Protein AF-A0A9D2WPN8-F1 (afdb_monomer_lite)

pLDDT: mean 91.54, std 16.03, range [35.19, 98.81]

Organism: NCBI:txid182264

InterPro domains:
  IPR024307 Spore germination protein GerY [PF12788] (12-103)

Foldseek 3Di:
DDDDDPCDPPQQWDKFKDKDWWDDDPHDIWIDIDIWATWDDDPPFTKTKDWDWTDQDPNGIFTDIWIWDGWDDDDVQKTKTKDKDKTAWDDPPTDITIDIDITDIDGDRD

Sequence (110 aa):
MGYGMFNYPKRRTHVHNYRNKTSFAVGHLHGMEGTTSPTIRSGRSHVHCLSGTTTFN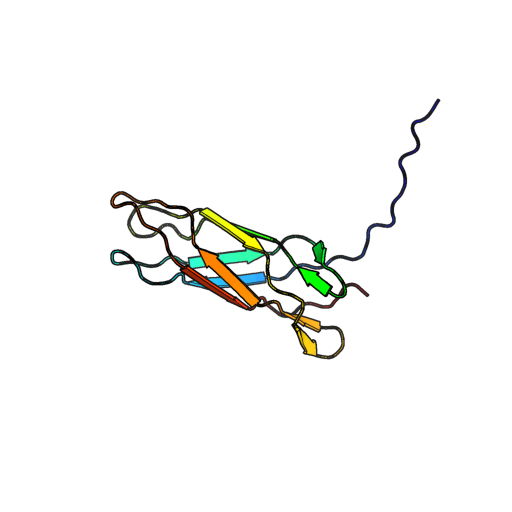DGHSHKYNSLTGPAIPVSPGTHVHRYNGVTASSGRVPHTHRYSGVTTPAQDDE

Structure (mmCIF, N/CA/C/O backbone):
data_AF-A0A9D2WPN8-F1
#
_entry.id   AF-A0A9D2WPN8-F1
#
loop_
_atom_site.group_PDB
_atom_site.id
_atom_site.type_symbol
_atom_site.label_atom_id
_atom_site.label_alt_id
_atom_site.label_comp_id
_atom_site.label_asym_id
_atom_site.label_entity_id
_atom_site.label_seq_id
_atom_site.pdbx_PDB_ins_code
_atom_site.Cartn_x
_atom_site.Cartn_y
_atom_site.Cartn_z
_atom_site.occupancy
_atom_site.B_iso_or_equiv
_atom_site.auth_seq_id
_atom_site.auth_comp_id
_atom_site.auth_asym_id
_atom_site.auth_atom_id
_atom_site.pdbx_PDB_model_num
ATOM 1 N N . MET A 1 1 ? 43.473 1.257 15.735 1.00 37.66 1 MET A N 1
ATOM 2 C CA . MET A 1 1 ? 42.888 0.134 14.971 1.00 37.66 1 MET A CA 1
ATOM 3 C C . MET A 1 1 ? 41.481 0.546 14.562 1.00 37.66 1 MET A C 1
ATOM 5 O O . MET A 1 1 ? 40.606 0.600 15.413 1.00 37.66 1 MET A O 1
ATOM 9 N N . GLY A 1 2 ? 41.313 1.007 13.319 1.00 35.19 2 GLY A N 1
ATOM 10 C CA . GLY A 1 2 ? 40.051 1.559 12.822 1.00 35.19 2 GLY A CA 1
ATOM 11 C C . GLY A 1 2 ? 39.092 0.454 12.392 1.00 35.19 2 GLY A C 1
ATOM 12 O O . GLY A 1 2 ? 39.482 -0.438 11.643 1.00 35.19 2 GLY A O 1
ATOM 13 N N . TYR A 1 3 ? 37.849 0.514 12.863 1.00 45.69 3 TYR A N 1
ATOM 14 C CA . TYR A 1 3 ? 36.778 -0.332 12.352 1.00 45.69 3 TYR A CA 1
ATOM 15 C C . TYR A 1 3 ? 36.395 0.175 10.960 1.00 45.69 3 TYR A C 1
ATOM 17 O O . TYR A 1 3 ? 35.890 1.287 10.808 1.00 45.69 3 TYR A O 1
ATOM 25 N N . GLY A 1 4 ? 36.708 -0.625 9.941 1.00 36.28 4 GLY A N 1
ATOM 26 C CA . GLY A 1 4 ? 36.373 -0.344 8.553 1.00 36.28 4 GLY A CA 1
ATOM 27 C C . GLY A 1 4 ? 34.862 -0.253 8.376 1.00 36.28 4 GLY A C 1
ATOM 28 O O . GLY A 1 4 ? 34.149 -1.249 8.480 1.00 36.28 4 GLY A O 1
ATOM 29 N N . MET A 1 5 ? 34.377 0.952 8.094 1.00 48.72 5 MET A N 1
ATOM 30 C CA . MET A 1 5 ? 33.050 1.153 7.532 1.00 48.72 5 MET A CA 1
ATOM 31 C C . MET A 1 5 ? 33.056 0.537 6.133 1.00 48.72 5 MET A C 1
ATOM 33 O O . MET A 1 5 ? 33.632 1.102 5.204 1.00 48.72 5 MET A O 1
ATOM 37 N N . PHE A 1 6 ? 32.448 -0.638 5.982 1.00 45.69 6 PHE A N 1
ATOM 38 C CA . PHE A 1 6 ? 32.155 -1.191 4.667 1.00 45.69 6 PHE A CA 1
ATOM 39 C C . PHE A 1 6 ? 31.280 -0.186 3.914 1.00 45.69 6 PHE A C 1
ATOM 41 O O . PHE A 1 6 ? 30.112 0.022 4.243 1.00 45.69 6 PHE A O 1
ATOM 48 N N . ASN A 1 7 ? 31.878 0.472 2.924 1.00 45.19 7 ASN A N 1
ATOM 49 C CA . ASN A 1 7 ? 31.208 1.390 2.021 1.00 45.19 7 ASN A CA 1
ATOM 50 C C . ASN A 1 7 ? 30.423 0.539 1.013 1.00 45.19 7 ASN A C 1
ATOM 52 O O . ASN A 1 7 ? 30.873 0.289 -0.103 1.00 45.19 7 ASN A O 1
ATOM 56 N N . TYR A 1 8 ? 29.286 -0.011 1.448 1.00 46.12 8 TYR A N 1
ATOM 57 C CA . TYR A 1 8 ? 28.340 -0.622 0.523 1.00 46.12 8 TYR A CA 1
ATOM 58 C C . TYR A 1 8 ? 27.896 0.475 -0.450 1.00 46.12 8 TYR A C 1
ATOM 60 O O . TYR A 1 8 ? 27.459 1.532 0.020 1.00 46.12 8 TYR A O 1
ATOM 68 N N . PRO A 1 9 ? 27.993 0.276 -1.778 1.00 50.41 9 PRO A N 1
ATOM 69 C CA . PRO A 1 9 ? 27.460 1.253 -2.712 1.00 50.41 9 PRO A CA 1
ATOM 70 C C . PRO A 1 9 ? 25.990 1.469 -2.353 1.00 50.41 9 PRO A C 1
ATOM 72 O O . PRO A 1 9 ? 25.229 0.500 -2.267 1.00 50.41 9 PRO A O 1
ATOM 75 N N . LYS A 1 10 ? 25.602 2.725 -2.086 1.00 55.12 10 LYS A N 1
ATOM 76 C CA . LYS A 1 10 ? 24.192 3.096 -1.935 1.00 55.12 10 LYS A CA 1
ATOM 77 C C . LYS A 1 10 ? 23.490 2.637 -3.207 1.00 55.12 10 LYS A C 1
ATOM 79 O O . LYS A 1 10 ? 23.641 3.258 -4.256 1.00 55.12 10 LYS A O 1
ATOM 84 N N . ARG A 1 11 ? 22.785 1.510 -3.124 1.00 62.69 11 ARG A N 1
ATOM 85 C CA . ARG A 1 11 ? 21.967 1.008 -4.224 1.00 62.69 11 ARG A CA 1
ATOM 86 C C . ARG A 1 11 ? 20.970 2.100 -4.586 1.00 62.69 11 ARG A C 1
ATOM 88 O O . ARG A 1 11 ? 20.365 2.681 -3.681 1.00 62.69 11 ARG A O 1
ATOM 95 N N . ARG A 1 12 ? 20.827 2.383 -5.884 1.00 78.62 12 ARG A N 1
ATOM 96 C CA . ARG A 1 12 ? 19.738 3.238 -6.360 1.00 78.62 12 ARG A CA 1
ATOM 97 C C . ARG A 1 12 ? 18.433 2.615 -5.865 1.00 78.62 12 ARG A C 1
ATOM 99 O O . ARG A 1 12 ? 18.297 1.393 -5.835 1.00 78.62 12 ARG A O 1
ATOM 106 N N . THR A 1 13 ? 17.591 3.475 -5.318 1.00 91.38 13 THR A N 1
ATOM 107 C CA . THR A 1 13 ? 16.283 3.151 -4.767 1.00 91.38 13 THR A CA 1
ATOM 108 C C . THR A 1 13 ? 15.334 4.250 -5.204 1.00 91.38 13 THR A C 1
ATOM 110 O O . THR A 1 13 ? 15.726 5.418 -5.270 1.00 91.38 13 THR A O 1
ATOM 113 N N . HIS A 1 14 ? 14.077 3.893 -5.410 1.00 95.31 14 HIS A N 1
ATOM 114 C CA . HIS A 1 14 ? 12.998 4.840 -5.626 1.00 95.31 14 HIS A CA 1
ATOM 115 C C . HIS A 1 14 ? 11.862 4.591 -4.636 1.00 95.31 14 HIS A C 1
ATOM 117 O O . HIS A 1 14 ? 11.900 3.695 -3.786 1.00 95.31 14 HIS A O 1
ATOM 123 N N . VAL A 1 15 ? 10.865 5.458 -4.730 1.00 97.44 15 VAL A N 1
ATOM 124 C CA . VAL A 1 15 ? 9.647 5.441 -3.931 1.00 97.44 15 VAL A CA 1
ATOM 125 C C . VAL A 1 15 ? 8.472 5.765 -4.839 1.00 97.44 15 VAL A C 1
ATOM 127 O O . VAL A 1 15 ? 8.644 6.370 -5.899 1.00 97.44 15 VAL A O 1
ATOM 130 N N . HIS A 1 16 ? 7.269 5.428 -4.395 1.00 98.19 16 HIS A N 1
ATOM 131 C CA . HIS A 1 16 ? 6.045 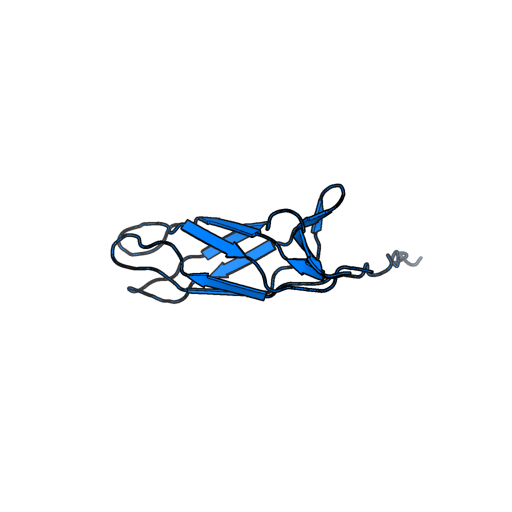5.844 -5.058 1.00 98.19 16 HIS A CA 1
ATOM 132 C C . HIS A 1 16 ? 5.144 6.616 -4.108 1.00 98.19 16 HIS A C 1
ATOM 134 O O . HIS A 1 16 ? 5.119 6.354 -2.906 1.00 98.19 16 HIS A O 1
ATOM 140 N N . ASN A 1 17 ? 4.329 7.508 -4.657 1.00 98.50 17 ASN A N 1
ATOM 141 C CA . ASN A 1 17 ? 3.220 8.081 -3.912 1.00 98.50 17 ASN A CA 1
ATOM 142 C C . ASN A 1 17 ? 1.994 7.174 -4.026 1.00 98.50 17 ASN A C 1
ATOM 144 O O . ASN A 1 17 ? 1.829 6.425 -4.994 1.00 98.50 17 ASN A O 1
ATOM 148 N N . TYR A 1 18 ? 1.118 7.250 -3.036 1.00 98.56 18 TYR A N 1
ATOM 149 C CA . TYR A 1 18 ? -0.155 6.550 -3.040 1.00 98.56 18 TYR A CA 1
ATOM 150 C C . TYR A 1 18 ? -1.232 7.392 -2.366 1.00 98.56 18 TYR A C 1
ATOM 152 O O . TYR A 1 18 ? -0.959 8.183 -1.462 1.00 98.56 18 TYR A O 1
ATOM 160 N N . ARG A 1 19 ? -2.474 7.218 -2.824 1.00 98.56 19 ARG A N 1
ATOM 161 C CA . ARG A 1 19 ? -3.653 7.864 -2.252 1.00 98.56 19 ARG A CA 1
ATOM 162 C C . ARG A 1 19 ? -4.898 7.046 -2.560 1.00 98.56 19 ARG A C 1
ATOM 164 O O . ARG A 1 19 ? -5.150 6.718 -3.716 1.00 98.56 19 ARG A O 1
ATOM 171 N N . ASN A 1 20 ? -5.697 6.740 -1.546 1.00 98.12 20 ASN A N 1
ATOM 172 C CA . ASN A 1 20 ? -6.966 6.033 -1.713 1.00 98.12 20 ASN A CA 1
ATOM 173 C C . ASN A 1 20 ? -7.923 6.315 -0.547 1.00 98.12 20 ASN A C 1
ATOM 175 O O . ASN A 1 20 ? -7.556 6.921 0.457 1.00 98.12 20 ASN A O 1
ATOM 179 N N . LYS A 1 21 ? -9.168 5.854 -0.681 1.00 98.56 21 LYS A N 1
ATOM 180 C CA . LYS A 1 21 ? -10.117 5.746 0.434 1.00 98.56 21 LYS A CA 1
ATOM 181 C C . LYS A 1 21 ? -10.171 4.301 0.922 1.00 98.56 21 LYS A C 1
ATOM 183 O O . LYS A 1 21 ? -9.887 3.378 0.154 1.00 98.56 21 LYS A O 1
ATOM 188 N N . THR A 1 22 ? -10.500 4.106 2.190 1.00 98.75 22 THR A N 1
ATOM 189 C CA . THR A 1 22 ? -10.799 2.782 2.739 1.00 98.75 22 THR A CA 1
ATOM 190 C C . THR A 1 22 ? -12.216 2.338 2.354 1.00 98.75 22 THR A C 1
ATOM 192 O O . THR A 1 22 ? -13.018 3.126 1.847 1.00 98.75 22 THR A O 1
ATOM 195 N N . SER A 1 23 ? -12.538 1.062 2.575 1.00 98.75 23 SER A N 1
ATOM 196 C CA . SER A 1 23 ? -13.904 0.544 2.457 1.00 98.75 23 SER A CA 1
ATOM 197 C C . SER A 1 23 ? -14.839 1.220 3.459 1.00 98.75 23 SER A C 1
ATOM 199 O O . SER A 1 23 ? -14.401 1.608 4.537 1.00 98.75 23 SER A O 1
ATOM 201 N N . PHE A 1 24 ? -16.135 1.276 3.165 1.00 98.44 24 PHE A N 1
ATOM 202 C CA . PHE A 1 24 ? -17.130 1.739 4.132 1.00 98.44 24 PHE A CA 1
ATOM 203 C C . PHE A 1 24 ? -17.389 0.667 5.203 1.00 98.44 24 PHE A C 1
ATOM 205 O O . PHE A 1 24 ? -17.646 -0.489 4.863 1.00 98.44 24 PHE A O 1
ATOM 212 N N . ALA A 1 25 ? -17.306 1.028 6.480 1.00 97.19 25 ALA A N 1
ATOM 213 C CA . ALA A 1 25 ? -17.626 0.163 7.613 1.00 97.19 25 ALA A CA 1
ATOM 214 C C . ALA A 1 25 ? -18.163 1.019 8.764 1.00 97.19 25 ALA A C 1
ATOM 216 O O . ALA A 1 25 ? -17.723 2.149 8.940 1.00 97.19 25 ALA A O 1
ATOM 217 N N . VAL A 1 26 ? -19.144 0.497 9.509 1.00 97.19 26 VAL A N 1
ATOM 218 C CA . VAL A 1 26 ? -19.742 1.174 10.681 1.00 97.19 26 VAL A CA 1
ATOM 219 C C . VAL A 1 26 ? -20.079 2.652 10.398 1.00 97.19 26 VAL A C 1
ATOM 221 O O . VAL A 1 26 ? -19.771 3.558 11.163 1.00 97.19 26 VAL A O 1
ATOM 224 N N . GLY A 1 27 ? -20.701 2.911 9.246 1.00 97.69 27 GLY A N 1
ATOM 225 C CA . GLY A 1 27 ? -21.216 4.240 8.913 1.00 97.69 27 GLY A CA 1
ATOM 226 C C . GLY A 1 27 ? -20.211 5.234 8.318 1.00 97.69 27 GLY A C 1
ATOM 227 O O . GLY A 1 27 ? -20.631 6.332 7.960 1.00 97.69 27 GLY A O 1
ATOM 228 N N . HIS A 1 28 ? -18.929 4.891 8.151 1.00 98.56 28 HIS A N 1
ATOM 229 C CA . HIS A 1 28 ? -17.950 5.814 7.563 1.00 98.56 28 HIS A CA 1
ATOM 230 C C . HIS A 1 28 ? -16.809 5.113 6.803 1.00 98.56 28 HIS A C 1
ATOM 232 O O . HIS A 1 28 ? -16.757 3.892 6.651 1.00 98.56 28 HIS A O 1
ATOM 238 N N . LEU A 1 29 ? -15.917 5.929 6.241 1.00 98.69 29 LEU A N 1
ATOM 239 C CA . LEU A 1 29 ? -14.668 5.551 5.581 1.00 98.69 29 LEU A CA 1
ATOM 240 C C . LEU A 1 29 ? -13.594 6.576 5.945 1.00 98.69 29 LEU A C 1
ATOM 242 O O . LEU A 1 29 ? -13.927 7.673 6.399 1.00 98.69 29 LEU A O 1
ATOM 246 N N . HIS A 1 30 ? -12.330 6.274 5.657 1.00 98.75 30 HIS A N 1
ATOM 247 C CA . HIS A 1 30 ? -11.222 7.211 5.829 1.00 98.75 30 HIS A CA 1
ATOM 248 C C . HIS A 1 30 ? -10.411 7.396 4.543 1.00 98.75 30 HIS A C 1
ATOM 250 O O . HIS A 1 30 ? -10.449 6.567 3.632 1.00 98.75 30 HIS A O 1
ATOM 256 N N . GLY A 1 31 ? -9.659 8.494 4.473 1.00 98.69 31 GLY A N 1
ATOM 257 C CA . GLY A 1 31 ? -8.622 8.710 3.470 1.00 98.69 31 GLY A CA 1
ATOM 258 C C . GLY A 1 31 ? -7.275 8.132 3.905 1.00 98.69 31 GLY A C 1
ATOM 259 O O . GLY A 1 31 ? -6.956 8.085 5.094 1.00 98.69 31 GLY A O 1
ATOM 260 N N . MET A 1 32 ? -6.485 7.713 2.924 1.00 98.56 32 MET A N 1
ATOM 261 C CA . MET A 1 32 ? -5.091 7.298 3.052 1.00 98.56 32 MET A CA 1
ATOM 262 C C . MET A 1 32 ? -4.270 8.039 2.005 1.00 98.56 32 MET A C 1
ATOM 264 O O . MET A 1 32 ? -4.679 8.115 0.844 1.00 98.56 32 MET A O 1
ATOM 268 N N . GLU A 1 33 ? -3.105 8.538 2.397 1.00 98.50 33 GLU A N 1
ATOM 269 C CA . GLU A 1 33 ? -2.109 9.099 1.492 1.00 98.50 33 GLU A CA 1
ATOM 270 C C . GLU A 1 33 ? -0.709 8.963 2.085 1.00 98.50 33 GLU A C 1
ATOM 272 O O . GLU A 1 33 ? -0.550 8.934 3.308 1.00 98.50 33 GLU A O 1
ATOM 277 N N . GLY A 1 34 ? 0.296 8.871 1.220 1.00 98.19 34 GLY A N 1
ATOM 278 C CA . GLY A 1 34 ? 1.688 8.834 1.641 1.00 98.19 34 GLY A CA 1
ATOM 279 C C . GLY A 1 34 ? 2.654 8.495 0.514 1.00 98.19 34 GLY A C 1
ATOM 280 O O . GLY A 1 34 ? 2.285 8.415 -0.661 1.00 98.19 34 GLY A O 1
ATOM 281 N N . THR A 1 35 ? 3.900 8.264 0.913 1.00 98.44 35 THR A N 1
ATOM 282 C CA . THR A 1 35 ? 4.996 7.813 0.054 1.00 98.44 35 THR A CA 1
ATOM 283 C C . THR A 1 35 ? 5.501 6.478 0.585 1.00 98.44 35 THR A C 1
ATOM 285 O O . THR A 1 35 ? 5.543 6.259 1.798 1.00 98.44 35 THR A O 1
ATOM 288 N N . THR A 1 36 ? 5.825 5.548 -0.305 1.00 98.56 36 THR A N 1
ATOM 289 C CA . THR A 1 36 ? 6.331 4.232 0.082 1.00 98.56 36 THR A CA 1
ATOM 290 C C . THR A 1 36 ? 7.747 4.311 0.658 1.00 98.56 36 THR A C 1
ATOM 292 O O . THR A 1 36 ? 8.464 5.295 0.470 1.00 98.56 36 THR A O 1
ATOM 295 N N . SER A 1 37 ? 8.192 3.247 1.327 1.00 97.69 37 SER A N 1
ATOM 296 C CA . SER A 1 37 ? 9.605 3.093 1.689 1.00 97.69 37 SER A CA 1
ATOM 297 C C . SER A 1 37 ? 10.507 2.989 0.450 1.00 97.69 37 SER A C 1
ATOM 299 O O . SER A 1 37 ? 10.010 2.703 -0.645 1.00 97.69 37 SER A O 1
ATOM 301 N N . PRO A 1 38 ? 11.836 3.098 0.631 1.00 96.44 38 PRO A N 1
ATOM 302 C CA . PRO A 1 38 ? 12.814 2.602 -0.332 1.00 96.44 38 PRO A CA 1
ATOM 303 C C . PRO A 1 38 ? 12.558 1.148 -0.763 1.00 96.44 38 PRO A C 1
ATOM 305 O O . PRO A 1 38 ? 11.869 0.390 -0.070 1.00 96.44 38 PRO A O 1
ATOM 308 N N . THR A 1 39 ? 13.153 0.780 -1.892 1.00 95.62 39 THR A N 1
ATOM 309 C CA . THR A 1 39 ? 13.111 -0.527 -2.549 1.00 95.62 39 THR A CA 1
ATOM 310 C C . THR A 1 39 ? 13.523 -1.651 -1.596 1.00 95.62 39 THR A C 1
ATOM 312 O O . THR A 1 39 ? 14.635 -1.659 -1.062 1.00 95.62 39 THR A O 1
ATOM 315 N N . ILE A 1 40 ? 12.668 -2.667 -1.454 1.00 95.00 40 ILE A N 1
ATOM 316 C CA . ILE A 1 40 ? 12.973 -3.924 -0.761 1.00 95.00 4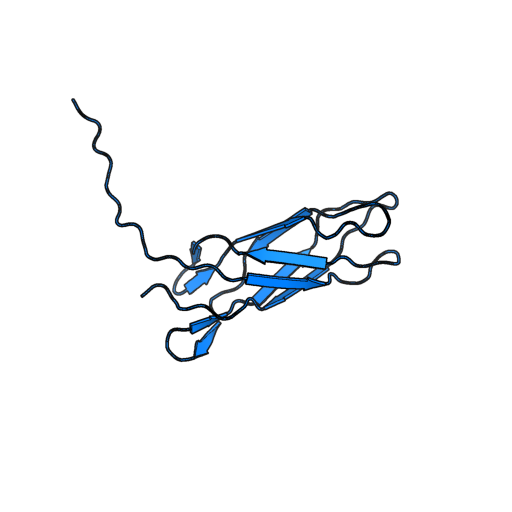0 ILE A CA 1
ATOM 317 C C . ILE A 1 40 ? 13.000 -5.040 -1.803 1.00 95.00 40 ILE A C 1
ATOM 319 O O . ILE A 1 40 ? 11.977 -5.386 -2.394 1.00 95.00 40 ILE A O 1
ATOM 323 N N . ARG A 1 41 ? 14.181 -5.613 -2.053 1.00 93.50 41 ARG A N 1
ATOM 324 C CA . ARG A 1 41 ? 14.343 -6.673 -3.059 1.00 93.50 41 ARG A CA 1
ATOM 325 C C . ARG A 1 41 ? 13.516 -7.907 -2.696 1.00 93.50 41 ARG A C 1
ATOM 327 O O . ARG A 1 41 ? 13.565 -8.380 -1.564 1.00 93.50 41 ARG A O 1
ATOM 334 N N . SER A 1 42 ? 12.806 -8.445 -3.685 1.00 92.06 42 SER A N 1
ATOM 335 C CA . SER A 1 42 ? 11.970 -9.637 -3.555 1.00 92.06 42 SER A CA 1
ATOM 336 C C . SER A 1 42 ? 12.104 -10.488 -4.821 1.00 92.06 42 SER A C 1
ATOM 338 O O . SER A 1 42 ? 11.469 -10.238 -5.847 1.00 92.06 42 SER A O 1
ATOM 340 N N . GLY A 1 43 ? 13.009 -11.470 -4.780 1.00 90.81 43 GLY A N 1
ATOM 341 C CA . GLY A 1 43 ? 13.330 -12.315 -5.932 1.00 90.81 43 GLY A CA 1
ATOM 342 C C . GLY A 1 43 ? 13.848 -11.511 -7.131 1.00 90.81 43 GLY A C 1
ATOM 343 O O . GLY A 1 43 ? 14.830 -10.779 -7.021 1.00 90.81 43 GLY A O 1
ATOM 344 N N . ARG A 1 44 ? 13.182 -11.660 -8.284 1.00 90.50 44 ARG A N 1
ATOM 345 C CA . ARG A 1 44 ? 13.491 -10.941 -9.538 1.00 90.50 44 ARG A CA 1
ATOM 346 C C . ARG A 1 44 ? 12.808 -9.568 -9.648 1.00 90.50 44 ARG A C 1
ATOM 348 O O . ARG A 1 44 ? 12.853 -8.959 -10.708 1.00 90.50 44 ARG A O 1
ATOM 355 N N . SER A 1 45 ? 12.156 -9.107 -8.584 1.00 94.00 45 SER A N 1
ATOM 356 C CA . SER A 1 45 ? 11.452 -7.825 -8.505 1.00 94.00 45 SER A CA 1
ATOM 357 C C . SER A 1 45 ? 11.770 -7.148 -7.162 1.00 94.00 45 SER A C 1
ATOM 359 O O . SER A 1 45 ? 12.748 -7.486 -6.479 1.00 94.00 45 SER A O 1
ATOM 361 N N . HIS A 1 46 ? 10.939 -6.197 -6.759 1.00 95.50 46 HIS A N 1
ATOM 362 C CA . HIS A 1 46 ? 10.965 -5.552 -5.457 1.00 95.50 46 HIS A CA 1
ATOM 363 C C . HIS A 1 46 ? 9.559 -5.174 -5.006 1.00 95.50 46 HIS A C 1
ATOM 365 O O . HIS A 1 46 ? 8.588 -5.229 -5.761 1.00 95.50 46 HIS A O 1
ATOM 371 N N . VAL A 1 47 ? 9.476 -4.827 -3.731 1.00 97.69 47 VAL A N 1
ATOM 372 C CA . VAL A 1 47 ? 8.284 -4.320 -3.062 1.00 97.69 47 VAL A CA 1
ATOM 373 C C . VAL A 1 47 ? 8.665 -3.092 -2.243 1.00 97.69 47 VAL A C 1
ATOM 375 O O . VAL A 1 47 ? 9.846 -2.832 -2.001 1.00 97.69 47 VAL A O 1
ATOM 378 N N . HIS A 1 48 ? 7.661 -2.367 -1.766 1.00 97.94 48 HIS A N 1
ATOM 379 C CA . HIS A 1 48 ? 7.836 -1.271 -0.825 1.00 97.94 48 HIS A CA 1
ATOM 380 C C . HIS A 1 48 ? 6.881 -1.422 0.357 1.00 97.94 48 HIS A C 1
ATOM 382 O O . HIS A 1 48 ? 5.794 -1.984 0.223 1.00 97.94 48 HIS A O 1
ATOM 388 N N . CYS A 1 49 ? 7.255 -0.872 1.508 1.00 98.06 49 CYS A N 1
ATOM 389 C CA . CYS A 1 49 ? 6.346 -0.711 2.635 1.00 98.06 49 CYS A CA 1
ATOM 390 C C . CYS A 1 49 ? 5.461 0.526 2.441 1.00 98.06 49 CYS A C 1
ATOM 392 O O . CYS A 1 49 ? 5.935 1.588 2.034 1.00 98.06 49 CYS A O 1
ATOM 394 N N . LEU A 1 50 ? 4.192 0.400 2.816 1.00 97.88 50 LEU A N 1
ATOM 395 C CA . LEU A 1 50 ? 3.262 1.494 3.057 1.00 97.88 50 LEU A CA 1
ATOM 396 C C . LEU A 1 50 ? 2.919 1.482 4.540 1.00 97.88 50 LEU A C 1
ATOM 398 O O . LEU A 1 50 ? 2.484 0.454 5.057 1.00 97.88 50 LEU A O 1
ATOM 402 N N . SER A 1 51 ? 3.060 2.610 5.219 1.00 98.19 51 SER A N 1
ATOM 403 C CA . SER A 1 51 ? 2.638 2.747 6.608 1.00 98.19 51 SER A CA 1
ATOM 404 C C . SER A 1 51 ? 2.130 4.153 6.876 1.00 98.19 51 SER A C 1
ATOM 406 O O . SER A 1 51 ? 2.544 5.116 6.230 1.00 98.19 51 SER A O 1
ATOM 408 N N . GLY A 1 52 ? 1.208 4.266 7.826 1.00 98.38 52 GLY A N 1
ATOM 409 C CA . GLY A 1 52 ? 0.651 5.554 8.199 1.00 98.38 52 GLY A CA 1
ATOM 410 C C . GLY A 1 52 ? -0.586 5.444 9.072 1.00 98.38 52 GLY A C 1
ATOM 411 O O . GLY A 1 52 ? -0.898 4.394 9.642 1.00 98.38 52 GLY A O 1
ATOM 412 N N . THR A 1 53 ? -1.290 6.567 9.151 1.00 98.69 53 THR A N 1
ATOM 413 C CA . THR A 1 53 ? -2.560 6.717 9.858 1.00 98.69 53 THR A CA 1
ATOM 414 C C . THR A 1 53 ? -3.571 7.318 8.891 1.00 98.69 53 THR A C 1
ATOM 416 O O . THR A 1 53 ? -3.227 8.186 8.091 1.00 98.69 53 THR A O 1
ATOM 419 N N . THR A 1 54 ? -4.803 6.826 8.911 1.00 98.81 54 THR A N 1
ATOM 420 C CA . THR A 1 54 ? -5.875 7.355 8.068 1.00 98.81 54 THR A CA 1
ATOM 421 C C . THR A 1 54 ? -6.311 8.754 8.521 1.00 98.81 54 THR A C 1
ATOM 423 O O . THR A 1 54 ? -6.038 9.164 9.651 1.00 98.81 54 THR A O 1
ATOM 426 N N . THR A 1 55 ? -7.051 9.480 7.678 1.00 98.81 55 THR A N 1
ATOM 427 C CA . THR A 1 55 ? -7.693 10.748 8.080 1.00 98.81 55 THR A CA 1
ATOM 428 C C . THR A 1 55 ? -8.561 10.568 9.332 1.00 98.81 55 THR A C 1
ATOM 430 O O . THR A 1 55 ? -9.048 9.466 9.592 1.00 98.81 55 THR A O 1
ATOM 433 N N . PHE A 1 56 ? -8.750 11.633 10.114 1.00 98.62 56 PHE A N 1
ATOM 434 C CA . PHE A 1 56 ? -9.613 11.608 11.297 1.00 98.62 56 PHE A CA 1
ATOM 435 C C . PHE A 1 56 ? -11.075 11.803 10.893 1.00 98.62 56 PHE A C 1
ATOM 437 O O . PHE A 1 56 ? -11.482 12.907 10.531 1.00 98.62 56 PHE A O 1
ATOM 444 N N . ASN A 1 57 ? -11.856 10.726 10.943 1.00 98.31 57 ASN A N 1
ATOM 445 C CA . ASN A 1 57 ? -13.261 10.711 10.548 1.00 98.31 57 ASN A CA 1
ATOM 446 C C . ASN A 1 57 ? -14.063 10.023 11.657 1.00 98.31 57 ASN A C 1
ATOM 448 O O . ASN A 1 57 ? -13.561 9.101 12.291 1.00 98.31 57 ASN A O 1
ATOM 452 N N . ASP A 1 58 ? -15.288 10.488 11.907 1.00 97.56 58 ASP A N 1
ATOM 453 C CA . ASP A 1 58 ? -16.180 9.893 12.917 1.00 97.56 58 ASP A CA 1
ATOM 454 C C . ASP A 1 58 ? -15.500 9.674 14.290 1.00 97.56 58 ASP A C 1
ATOM 456 O O . ASP A 1 58 ? -15.588 8.633 14.941 1.00 97.56 58 ASP A O 1
ATOM 460 N N . GLY A 1 59 ? -14.717 10.670 14.716 1.00 98.12 59 GLY A N 1
ATOM 461 C CA . GLY A 1 59 ? -14.081 10.682 16.031 1.00 98.12 59 GLY A CA 1
ATOM 462 C C . GLY A 1 59 ? -12.837 9.799 16.195 1.00 98.12 59 GLY A C 1
ATOM 463 O O . GLY A 1 59 ? -12.362 9.680 17.325 1.00 98.12 59 GLY A O 1
ATOM 464 N N . HIS A 1 60 ? -12.288 9.190 15.137 1.00 98.69 60 HIS A N 1
ATOM 465 C CA . HIS A 1 60 ? -11.041 8.420 15.233 1.00 98.69 60 HIS A CA 1
ATOM 466 C C . HIS A 1 60 ? -10.276 8.288 13.902 1.00 98.69 60 HIS A C 1
ATOM 468 O O . HIS A 1 60 ? -10.687 8.774 12.851 1.00 98.69 60 HIS A O 1
ATOM 474 N N . SER A 1 61 ? -9.119 7.627 13.976 1.00 98.75 61 SER A N 1
ATOM 475 C CA . SER A 1 61 ? -8.285 7.224 12.842 1.00 98.75 61 SER A CA 1
ATOM 476 C C . SER A 1 61 ? -7.811 5.785 13.039 1.00 98.75 61 SER A C 1
ATOM 478 O O . SER A 1 61 ? -7.773 5.284 14.170 1.00 98.75 61 SER A O 1
ATOM 480 N N . HIS A 1 62 ? -7.360 5.144 11.961 1.00 98.69 62 HIS A N 1
ATOM 481 C CA . HIS A 1 62 ? -6.737 3.826 12.016 1.00 98.69 62 HIS A CA 1
ATOM 482 C C . HIS A 1 62 ? -5.280 3.868 11.568 1.00 98.69 62 HIS A C 1
ATOM 484 O O . HIS A 1 62 ? -4.933 4.548 10.605 1.00 98.69 62 HIS A O 1
ATOM 490 N N . LYS A 1 63 ? -4.433 3.072 12.223 1.00 98.75 63 LYS A N 1
ATOM 491 C CA . LYS A 1 63 ? -3.080 2.784 11.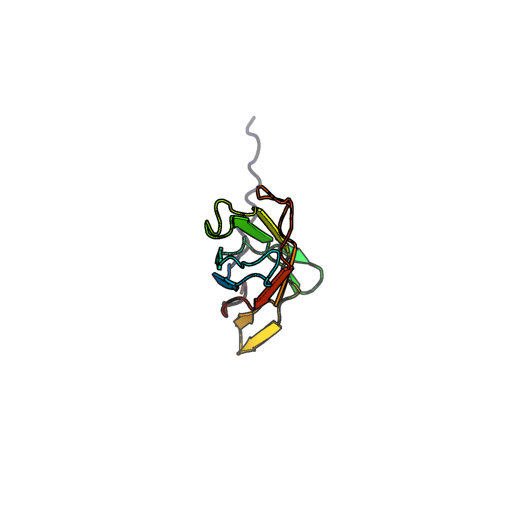734 1.00 98.75 63 LYS A CA 1
ATOM 492 C C . LYS A 1 63 ? -3.129 1.724 10.639 1.00 98.75 63 LYS A C 1
ATOM 494 O O . LYS A 1 63 ? -4.002 0.854 10.654 1.00 98.75 63 LYS A O 1
ATOM 499 N N . TYR A 1 64 ? -2.166 1.754 9.730 1.00 98.62 64 TYR A N 1
ATOM 500 C CA . TYR A 1 64 ? -1.982 0.719 8.719 1.00 98.62 64 TYR A CA 1
ATOM 501 C C . TYR A 1 64 ? -0.499 0.478 8.433 1.00 98.62 64 TYR A C 1
ATOM 503 O O . TYR A 1 64 ? 0.336 1.371 8.595 1.00 98.62 64 TYR A O 1
ATOM 511 N N . ASN A 1 65 ? -0.185 -0.749 8.020 1.00 98.06 65 ASN A N 1
ATOM 512 C CA . ASN A 1 65 ? 1.137 -1.156 7.561 1.00 98.06 65 ASN A CA 1
ATOM 513 C C . ASN A 1 65 ? 0.992 -2.330 6.581 1.00 98.06 65 ASN A C 1
ATOM 515 O O . ASN A 1 65 ? 0.294 -3.301 6.880 1.00 98.06 65 ASN A O 1
ATOM 519 N N . SER A 1 66 ? 1.591 -2.251 5.397 1.00 96.94 66 SER A N 1
ATOM 520 C CA . SER A 1 66 ? 1.526 -3.302 4.373 1.00 96.94 66 SER A CA 1
ATOM 521 C C . SER A 1 66 ? 2.707 -3.237 3.419 1.00 96.94 66 SER A C 1
ATOM 523 O O . SER A 1 66 ? 3.359 -2.207 3.298 1.00 96.94 66 SER A O 1
ATOM 525 N N . LEU A 1 67 ? 2.942 -4.334 2.704 1.00 98.31 67 LEU A N 1
ATOM 526 C CA . LEU A 1 67 ? 3.824 -4.351 1.544 1.00 98.31 67 LEU A CA 1
ATOM 527 C C . LEU A 1 67 ? 3.009 -4.167 0.265 1.00 98.31 67 LEU A C 1
ATOM 529 O O . LEU A 1 67 ? 1.861 -4.611 0.172 1.00 98.31 67 LEU A O 1
ATOM 533 N N . THR A 1 68 ? 3.614 -3.535 -0.732 1.00 98.69 68 THR A N 1
ATOM 534 C CA . THR A 1 68 ? 3.119 -3.606 -2.101 1.00 98.69 68 THR A CA 1
ATOM 535 C C . THR A 1 68 ? 3.315 -5.013 -2.686 1.00 98.69 68 THR A C 1
ATOM 537 O O . THR A 1 68 ? 4.089 -5.826 -2.179 1.00 98.69 68 THR A O 1
ATOM 540 N N . GLY A 1 69 ? 2.618 -5.303 -3.783 1.00 98.31 69 GLY A N 1
ATOM 541 C CA . GLY A 1 69 ? 2.934 -6.415 -4.676 1.00 98.31 69 GLY A CA 1
ATOM 542 C C . GLY A 1 69 ? 4.183 -6.140 -5.529 1.00 98.31 69 GLY A C 1
ATOM 543 O O . GLY A 1 69 ? 4.780 -5.069 -5.407 1.00 98.31 69 GLY A O 1
ATOM 544 N N . PRO A 1 70 ? 4.579 -7.080 -6.407 1.00 97.25 70 PRO A N 1
ATOM 545 C CA . PRO A 1 70 ? 5.737 -6.909 -7.286 1.00 97.25 70 PRO A CA 1
ATOM 546 C C . PRO A 1 70 ? 5.561 -5.729 -8.252 1.00 97.25 70 PRO A C 1
ATOM 548 O O . PRO A 1 70 ? 4.434 -5.304 -8.522 1.00 97.25 70 PRO A O 1
ATOM 551 N N . ALA A 1 71 ? 6.678 -5.225 -8.779 1.00 97.44 71 ALA A N 1
ATOM 552 C CA . ALA A 1 71 ? 6.692 -4.168 -9.786 1.00 97.44 71 ALA A CA 1
ATOM 553 C C . ALA A 1 71 ? 5.919 -4.591 -11.048 1.00 97.44 71 ALA A C 1
ATOM 555 O O . ALA A 1 71 ? 6.105 -5.693 -11.570 1.00 97.44 71 ALA A O 1
ATOM 556 N N . ILE A 1 72 ? 5.059 -3.700 -11.542 1.00 98.00 72 ILE A N 1
ATOM 557 C CA . ILE A 1 72 ? 4.255 -3.881 -12.755 1.00 98.00 72 ILE A CA 1
ATOM 558 C C . ILE A 1 72 ? 4.702 -2.826 -13.774 1.00 98.00 72 ILE A C 1
ATOM 560 O O . ILE A 1 72 ? 4.392 -1.646 -13.578 1.00 98.00 72 ILE A O 1
ATOM 564 N N . PRO A 1 73 ? 5.422 -3.210 -14.844 1.00 96.75 73 PRO A N 1
ATOM 565 C CA . PRO A 1 73 ? 5.867 -2.274 -15.872 1.00 96.75 73 PRO A CA 1
ATOM 566 C C . PRO A 1 73 ? 4.690 -1.560 -16.543 1.00 96.75 73 PRO A C 1
ATOM 568 O O . PRO A 1 73 ? 3.693 -2.198 -16.886 1.00 96.75 73 PRO A O 1
ATOM 571 N N . VAL A 1 74 ? 4.815 -0.247 -16.752 1.00 97.31 74 VAL A N 1
ATOM 572 C CA . VAL A 1 74 ? 3.791 0.571 -17.439 1.00 97.31 74 VAL A CA 1
ATOM 573 C C . VAL A 1 74 ? 4.348 1.369 -18.619 1.00 97.31 74 VAL A C 1
ATOM 575 O O . VAL A 1 74 ? 3.602 1.690 -19.539 1.00 97.31 74 VAL A O 1
ATOM 578 N N . SER A 1 75 ? 5.653 1.647 -18.640 1.00 95.25 75 SER A N 1
ATOM 579 C CA . SER A 1 75 ? 6.375 2.196 -19.793 1.00 95.25 75 SER A CA 1
ATOM 580 C C . SER A 1 75 ? 7.852 1.779 -19.726 1.00 95.25 75 SER A C 1
ATOM 582 O O . SER A 1 75 ? 8.277 1.236 -18.703 1.00 95.25 75 SER A O 1
ATOM 584 N N . PRO A 1 76 ? 8.670 2.029 -20.767 1.00 93.50 76 PRO A N 1
ATOM 585 C CA . PRO A 1 76 ? 10.107 1.778 -20.695 1.00 93.50 76 PRO A CA 1
ATOM 586 C C . PRO A 1 76 ? 10.719 2.445 -19.458 1.00 93.50 76 PRO A C 1
ATOM 588 O O . PRO A 1 76 ? 10.568 3.651 -19.269 1.00 93.50 76 PRO A O 1
ATOM 591 N N . GLY A 1 77 ? 11.340 1.640 -18.594 1.00 90.75 77 GLY A N 1
ATOM 592 C CA . GLY A 1 77 ? 11.986 2.100 -17.365 1.00 90.75 77 GLY A CA 1
ATOM 593 C C . GLY A 1 77 ? 11.053 2.558 -16.238 1.00 90.75 77 GLY A C 1
ATOM 594 O O . GLY A 1 77 ? 11.570 2.959 -15.202 1.00 90.75 77 GLY A O 1
ATOM 595 N N . THR A 1 78 ? 9.719 2.501 -16.380 1.00 96.44 78 THR A N 1
ATOM 596 C CA . THR A 1 78 ? 8.787 2.893 -15.305 1.00 96.44 78 THR A CA 1
ATOM 597 C C . THR A 1 78 ? 7.801 1.795 -14.931 1.00 96.44 78 THR A C 1
ATOM 599 O O . THR A 1 78 ? 7.366 0.987 -15.761 1.00 96.44 78 THR A O 1
ATOM 602 N N . HIS A 1 79 ? 7.414 1.779 -13.660 1.00 97.50 79 HIS A N 1
ATOM 603 C CA . HIS A 1 79 ? 6.477 0.801 -13.132 1.00 97.50 79 HIS A CA 1
ATOM 604 C C . HIS A 1 79 ? 5.617 1.376 -12.004 1.00 97.50 79 HIS A C 1
ATOM 606 O O . HIS A 1 79 ? 5.848 2.472 -11.490 1.00 97.50 79 HIS A O 1
ATOM 612 N N . VAL A 1 80 ? 4.594 0.611 -11.638 1.00 98.56 80 VAL A N 1
ATOM 613 C CA . VAL A 1 80 ? 3.722 0.840 -10.481 1.00 98.56 80 VAL A CA 1
ATOM 614 C C . VAL A 1 80 ? 3.684 -0.412 -9.614 1.00 98.56 80 VAL A C 1
ATOM 616 O O . VAL A 1 80 ? 4.085 -1.491 -10.051 1.00 98.56 80 VAL A O 1
ATOM 619 N N . HIS A 1 81 ? 3.108 -0.302 -8.420 1.00 98.50 81 HIS A N 1
ATOM 620 C CA . HIS A 1 81 ? 2.754 -1.461 -7.612 1.00 98.50 81 HIS A CA 1
ATOM 621 C C . HIS A 1 81 ? 1.285 -1.426 -7.196 1.00 98.50 81 HIS A C 1
ATOM 623 O O . HIS A 1 81 ? 0.734 -0.374 -6.869 1.00 98.50 81 HIS A O 1
ATOM 629 N N . ARG A 1 82 ? 0.654 -2.602 -7.143 1.00 98.56 82 ARG A N 1
ATOM 630 C CA . ARG A 1 82 ? -0.630 -2.787 -6.452 1.00 98.56 82 ARG A CA 1
ATOM 631 C C . ARG A 1 82 ? -0.391 -2.975 -4.961 1.00 98.56 82 ARG A C 1
ATOM 633 O O . ARG A 1 82 ? 0.616 -3.556 -4.570 1.00 98.56 82 ARG A O 1
ATOM 640 N N . TYR A 1 83 ? -1.326 -2.537 -4.136 1.00 98.56 83 TYR A N 1
ATOM 641 C CA . TYR A 1 83 ? -1.303 -2.796 -2.700 1.00 98.56 83 TYR A CA 1
ATOM 642 C C . TYR A 1 83 ? -2.717 -3.013 -2.173 1.00 98.56 83 TYR A C 1
ATOM 644 O O . TYR A 1 83 ? -3.689 -2.501 -2.730 1.00 98.56 83 TYR A O 1
ATOM 652 N N . ASN A 1 84 ? -2.827 -3.764 -1.081 1.00 98.62 84 ASN A N 1
ATOM 653 C CA . ASN A 1 84 ? -4.064 -3.971 -0.340 1.00 98.62 84 ASN A CA 1
ATOM 654 C C . ASN A 1 84 ? -3.759 -4.357 1.109 1.00 98.62 84 ASN A C 1
ATOM 656 O O . ASN A 1 84 ? -2.665 -4.820 1.418 1.00 98.62 84 ASN A O 1
ATOM 660 N N . GLY A 1 85 ? -4.738 -4.191 1.990 1.00 98.25 85 GLY A N 1
ATOM 661 C CA . GLY A 1 85 ? -4.595 -4.543 3.395 1.00 98.25 85 GLY A CA 1
ATOM 662 C C . GLY A 1 85 ? -5.839 -4.231 4.215 1.00 98.25 85 GLY A C 1
ATOM 663 O O . GLY A 1 85 ? -6.913 -3.940 3.679 1.00 98.25 85 GLY A O 1
ATOM 664 N N . VAL A 1 86 ? -5.675 -4.323 5.531 1.00 98.50 86 VAL A N 1
ATOM 665 C CA . VAL A 1 86 ? -6.700 -4.017 6.529 1.00 98.50 86 VAL A CA 1
ATOM 666 C C . VAL A 1 86 ? -6.073 -3.113 7.579 1.00 98.50 86 VAL A C 1
ATOM 668 O O . VAL A 1 86 ? -4.923 -3.309 7.971 1.00 98.50 86 VAL A O 1
ATOM 671 N N . THR A 1 87 ? -6.804 -2.091 8.003 1.00 98.81 87 THR A N 1
ATOM 672 C CA . THR A 1 87 ? -6.345 -1.194 9.060 1.00 98.81 87 THR A CA 1
ATOM 673 C C . THR A 1 87 ? -6.384 -1.879 10.429 1.00 98.81 87 THR A C 1
ATOM 675 O O . THR A 1 87 ? -7.130 -2.833 10.647 1.00 98.81 87 THR A O 1
ATOM 678 N N . ALA A 1 88 ? -5.601 -1.379 11.385 1.00 98.69 88 ALA A N 1
ATOM 679 C CA . ALA A 1 88 ? -5.730 -1.785 12.780 1.00 98.69 88 ALA A CA 1
ATOM 680 C C . ALA A 1 88 ? -7.104 -1.378 13.345 1.00 98.69 88 ALA A C 1
ATOM 682 O O . ALA A 1 88 ? -7.678 -0.367 12.926 1.00 98.69 88 ALA A O 1
ATOM 683 N N . SER A 1 89 ? -7.619 -2.135 14.316 1.00 98.50 89 SER A N 1
ATOM 684 C CA . SER A 1 89 ? -8.900 -1.823 14.957 1.00 98.50 89 SER A CA 1
ATOM 685 C C . SER A 1 89 ? -8.842 -0.503 15.731 1.00 98.50 89 SER A C 1
ATOM 687 O O . SER A 1 89 ? -7.881 -0.267 16.462 1.00 98.50 89 SER A O 1
ATOM 689 N N . SER A 1 90 ? -9.866 0.339 15.597 1.00 97.88 90 SER A N 1
ATOM 690 C CA . SER A 1 90 ? -9.985 1.624 16.300 1.00 97.88 90 SER A CA 1
ATOM 691 C C . SER A 1 90 ? -11.460 2.033 16.425 1.00 97.88 90 SER A C 1
ATOM 693 O O . SER A 1 90 ? -12.344 1.309 15.962 1.00 97.88 90 SER A O 1
ATOM 695 N N . GLY A 1 91 ? -11.712 3.176 17.064 1.00 96.69 91 GLY A N 1
ATOM 696 C CA . GLY A 1 91 ? -13.045 3.756 17.234 1.00 96.69 91 GLY A CA 1
ATOM 697 C C . GLY A 1 91 ? -13.778 3.301 18.496 1.00 96.69 91 GLY A C 1
ATOM 698 O O . GLY A 1 91 ? -13.397 2.336 19.158 1.00 96.69 91 GLY A O 1
ATOM 699 N N . ARG A 1 92 ? -14.849 4.029 18.845 1.00 96.62 92 ARG A N 1
ATOM 700 C CA . ARG A 1 92 ? -15.697 3.718 20.012 1.00 96.62 92 ARG A CA 1
ATOM 701 C C . ARG A 1 92 ? -16.439 2.394 19.839 1.00 96.62 92 ARG A C 1
ATOM 703 O O . ARG A 1 92 ? -16.529 1.629 20.791 1.00 96.62 92 ARG A O 1
ATOM 710 N N . VAL A 1 93 ? -16.979 2.152 18.645 1.00 97.12 93 VAL A N 1
ATOM 711 C CA . VAL A 1 93 ? -17.421 0.825 18.202 1.00 97.12 93 VAL A CA 1
ATOM 712 C C . VAL A 1 93 ? -16.217 0.220 17.483 1.00 97.12 93 VAL A C 1
ATOM 714 O O . VAL A 1 93 ? -15.930 0.668 16.374 1.00 97.12 93 VAL A O 1
ATOM 717 N N . PRO A 1 94 ? -15.461 -0.714 18.086 1.00 98.12 94 PRO A N 1
ATOM 718 C CA . PRO A 1 94 ? -14.202 -1.167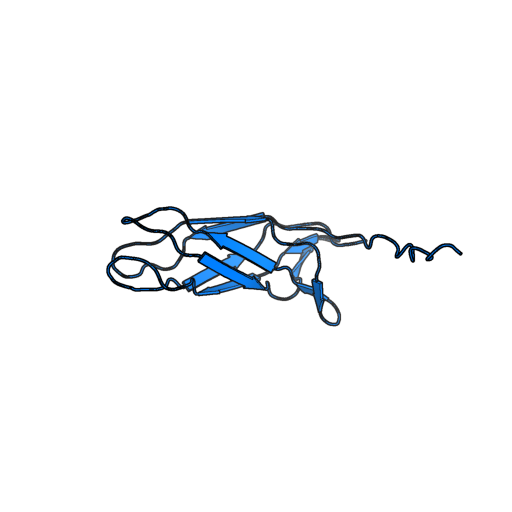 17.504 1.00 98.12 94 PRO A CA 1
ATOM 719 C C . PRO A 1 94 ? -14.421 -1.836 16.146 1.00 98.12 94 PRO A C 1
ATOM 721 O O . PRO A 1 94 ? -15.177 -2.800 16.038 1.00 98.12 94 PRO A O 1
ATOM 724 N N . HIS A 1 95 ? -13.754 -1.341 15.106 1.00 98.62 95 HIS A N 1
ATOM 725 C CA . HIS A 1 95 ? -13.827 -1.920 13.763 1.00 98.62 95 HIS A CA 1
ATOM 726 C C . HIS A 1 95 ? -12.560 -1.641 12.950 1.00 98.62 95 HIS A C 1
ATOM 728 O O . HIS A 1 95 ? -11.632 -0.975 13.406 1.00 98.62 95 HIS A O 1
ATOM 734 N N . THR A 1 96 ? -12.516 -2.201 11.743 1.00 98.75 96 THR A N 1
ATOM 735 C CA . THR A 1 96 ? -11.410 -2.091 10.785 1.00 98.75 96 THR A CA 1
ATOM 736 C C . THR A 1 96 ? -11.949 -1.712 9.413 1.00 98.75 96 THR A C 1
ATOM 738 O O . THR A 1 96 ? -13.089 -2.053 9.094 1.00 98.75 96 THR A O 1
ATOM 741 N N . HIS A 1 97 ? -11.100 -1.158 8.550 1.00 98.69 97 HIS A N 1
ATOM 742 C CA . HIS A 1 97 ? -11.422 -0.982 7.137 1.00 98.69 97 HIS A CA 1
ATOM 743 C C . HIS A 1 97 ? -10.451 -1.742 6.240 1.00 98.69 97 HIS A C 1
ATOM 745 O O . HIS A 1 97 ? -9.254 -1.825 6.516 1.00 98.69 97 HIS A O 1
ATOM 751 N N . ARG A 1 98 ? -10.959 -2.251 5.117 1.00 98.75 98 ARG A N 1
ATOM 752 C CA . ARG A 1 98 ? -10.127 -2.757 4.022 1.00 98.75 98 ARG A CA 1
ATOM 753 C C . ARG A 1 98 ? -9.641 -1.587 3.174 1.00 98.75 98 ARG A C 1
ATOM 755 O O . ARG A 1 98 ? -10.319 -0.566 3.066 1.00 98.75 98 ARG A O 1
ATOM 762 N N . TYR A 1 99 ? -8.500 -1.748 2.526 1.00 98.69 99 TYR A N 1
ATOM 763 C CA . TYR A 1 99 ? -8.023 -0.811 1.516 1.00 98.69 99 TYR A CA 1
ATOM 764 C C . TYR A 1 99 ? -7.311 -1.537 0.384 1.00 98.69 99 TYR A C 1
ATOM 766 O O . TYR A 1 99 ? -6.771 -2.629 0.565 1.00 98.69 99 TYR A O 1
ATOM 774 N N . SER A 1 100 ? -7.297 -0.899 -0.782 1.00 98.56 100 SER A N 1
ATOM 775 C CA . SER 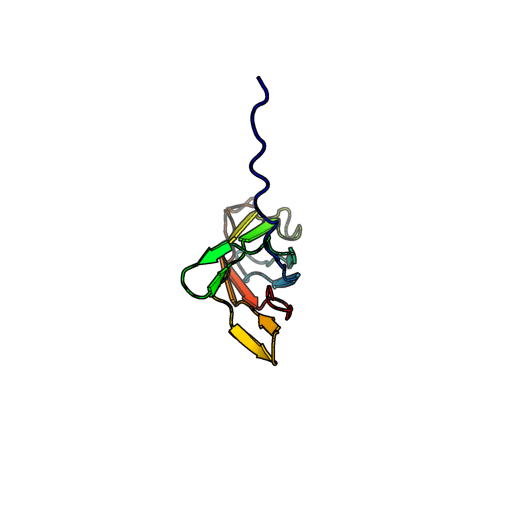A 1 100 ? -6.528 -1.319 -1.948 1.00 98.56 100 SER A CA 1
ATOM 776 C C . SER A 1 100 ? -6.267 -0.132 -2.866 1.00 98.56 100 SER A C 1
ATOM 778 O O . SER A 1 100 ? -7.063 0.808 -2.899 1.00 98.56 100 SER A O 1
ATOM 780 N N . GLY A 1 101 ? -5.192 -0.190 -3.642 1.00 98.38 101 GLY A N 1
ATOM 781 C CA . GLY A 1 101 ? -4.863 0.840 -4.617 1.00 98.38 101 GLY A CA 1
ATOM 782 C C . GLY A 1 101 ? -3.687 0.466 -5.510 1.00 98.38 101 GLY A C 1
ATOM 783 O O . GLY A 1 101 ? -3.177 -0.658 -5.478 1.00 98.38 101 GLY A O 1
ATOM 784 N N . VAL A 1 102 ? -3.284 1.436 -6.325 1.00 98.56 102 VAL A N 1
ATOM 785 C CA . VAL A 1 102 ? -2.104 1.376 -7.186 1.00 98.56 102 VAL A CA 1
ATOM 786 C C . VAL A 1 102 ? -1.271 2.614 -6.899 1.00 98.56 102 VAL A C 1
ATOM 788 O O . VAL A 1 102 ? -1.820 3.702 -6.719 1.00 98.56 102 VAL A O 1
ATOM 791 N N . THR A 1 103 ? 0.040 2.446 -6.802 1.00 98.69 103 THR A N 1
ATOM 792 C CA . THR A 1 103 ? 0.954 3.567 -6.610 1.00 98.69 103 THR A CA 1
ATOM 793 C C . THR A 1 103 ? 1.078 4.419 -7.879 1.00 98.69 103 THR A C 1
ATOM 795 O O . THR A 1 103 ? 0.707 3.994 -8.975 1.00 98.69 103 THR A O 1
ATOM 798 N N . THR A 1 104 ? 1.607 5.636 -7.757 1.00 98.50 104 THR A N 1
ATOM 799 C CA . THR A 1 104 ? 1.973 6.449 -8.926 1.00 98.50 104 THR A CA 1
ATOM 800 C C . THR A 1 104 ? 3.136 5.807 -9.691 1.00 98.50 104 THR A C 1
ATOM 802 O O . THR A 1 104 ? 3.978 5.179 -9.051 1.00 98.50 104 THR A O 1
ATOM 805 N N . PRO A 1 105 ? 3.258 5.987 -11.018 1.00 98.00 105 PRO A N 1
ATOM 806 C CA . PRO A 1 105 ? 4.435 5.531 -11.758 1.00 98.00 105 PRO A CA 1
ATOM 807 C C . PRO A 1 105 ? 5.737 6.132 -11.212 1.00 98.00 105 PRO A C 1
ATOM 809 O O . PRO A 1 105 ? 5.765 7.311 -10.854 1.00 98.00 105 PRO A O 1
ATOM 812 N N . ALA A 1 106 ? 6.804 5.336 -11.166 1.00 96.25 106 ALA A N 1
ATOM 813 C CA . ALA A 1 106 ? 8.162 5.792 -10.867 1.00 96.25 106 ALA A CA 1
ATOM 814 C C . ALA A 1 106 ? 9.175 5.083 -11.775 1.00 96.25 106 ALA A C 1
ATOM 816 O O . ALA A 1 106 ? 8.888 4.003 -12.299 1.00 96.25 106 ALA A O 1
ATOM 817 N N . GLN A 1 107 ? 10.335 5.712 -11.983 1.00 93.12 107 GLN A N 1
ATOM 818 C CA . GLN A 1 107 ? 11.449 5.081 -12.691 1.00 93.12 107 GLN A CA 1
ATOM 819 C C . GLN A 1 107 ? 12.067 3.986 -11.823 1.00 93.12 107 GLN A C 1
ATOM 821 O O . GLN A 1 107 ? 12.194 4.167 -10.613 1.00 93.12 107 GLN A O 1
ATOM 826 N N . ASP A 1 108 ? 12.440 2.875 -12.452 1.00 84.81 108 ASP A N 1
ATOM 827 C CA . ASP A 1 108 ? 13.129 1.787 -11.768 1.00 84.81 108 ASP A CA 1
ATOM 828 C C . ASP A 1 108 ? 14.570 2.170 -11.402 1.00 84.81 108 ASP A C 1
ATOM 830 O O . ASP A 1 108 ? 15.157 3.120 -11.932 1.00 84.81 108 ASP A O 1
ATOM 834 N N . ASP A 1 109 ? 15.138 1.408 -10.477 1.00 80.06 109 ASP A N 1
ATOM 835 C CA . ASP A 1 109 ? 16.522 1.536 -10.048 1.00 80.06 109 ASP A CA 1
ATOM 836 C C . ASP A 1 109 ? 17.450 1.099 -11.197 1.00 80.06 109 ASP A C 1
ATOM 838 O O . ASP A 1 109 ? 17.804 -0.076 -11.273 1.00 80.06 109 ASP A O 1
ATOM 842 N N . GLU A 1 110 ? 17.804 2.016 -12.114 1.00 59.84 110 GLU A N 1
ATOM 843 C CA . GLU A 1 110 ? 18.869 1.781 -13.125 1.00 59.84 110 GLU A CA 1
ATOM 844 C C . GLU A 1 110 ? 20.142 1.194 -12.501 1.00 59.84 110 GLU A C 1
ATOM 846 O O . GLU A 1 110 ? 20.524 1.656 -11.394 1.00 59.84 110 GLU A O 1
#

Radius of gyration: 17.38 Å; chains: 1; bounding box: 64×24×41 Å

Secondary structure (DSSP, 8-state):
----------------EEEEEPPPBTTB--EEEEEPPSPEEETTEEE-EEEEE---BTTB--EEEEEB-S-EEEETTEEE-EEEEEPPPBTTTTB--EEEEEPPPEE---